Protein AF-A0A0H5PWH2-F1 (afd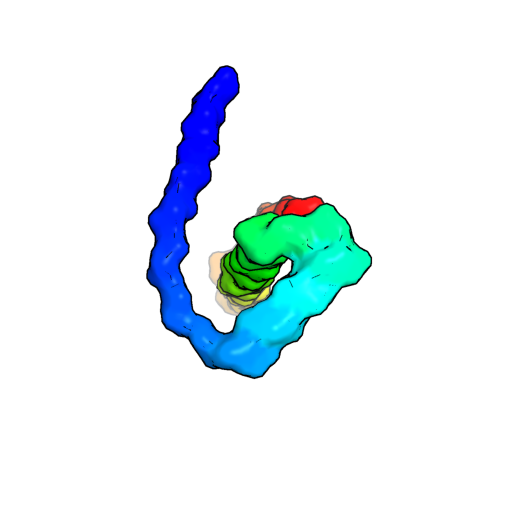b_monomer)

Radius of gyration: 21.81 Å; Cα contacts (8 Å, |Δi|>4): 30; chains: 1; bounding box: 47×26×56 Å

Mean predicted aligned error: 10.67 Å

InterPro domains:
  IPR010985 Ribbon-helix-helix [SSF47598] (7-45)
  IPR013321 Arc-type ribbon-helix-helix [G3DSA:1.10.1220.10] (6-48)
  IPR045944 Protein of unknown function DUF6364 [PF19891] (7-60)

Foldseek 3Di:
DPPPDDDDDDDDDDPVVVVVLVVVCVVVVHDSVRSVVVVVVVVVLVVVLVVLVVVLVVQLVVLVVCVVVVNDDPVRSVVSNVVSVVVVVVSVVVD

Nearest PDB structures (foldseek):
  5l3c-assembly1_A  TM=4.734E-01  e=6.248E+00  Homo sapiens

Solvent-accessible surface area (backbone atoms only — not comparable to full-atom values): 5692 Å² total; per-residue (Å²): 128,86,81,82,77,86,78,90,83,87,83,92,74,62,65,76,56,51,54,53,48,48,52,52,19,57,79,68,77,44,49,61,68,53,50,49,53,51,52,51,49,54,50,50,53,54,63,58,46,53,61,54,53,55,52,50,54,49,52,53,52,52,46,53,53,29,39,78,69,69,76,35,57,73,72,58,44,49,58,54,49,51,54,52,49,53,54,49,53,57,55,60,71,75,105

Sequence (95 aa):
MPKNPAKKLNVTIREDLLERMDSYAADNGMSRSGLIAIAVTQYLNAAEAMPSVNKLLSAMAAVSDGVLRGQIEPSEARARLDAIQMTYDELTKKA

Structure (mmCIF, N/CA/C/O backbone):
data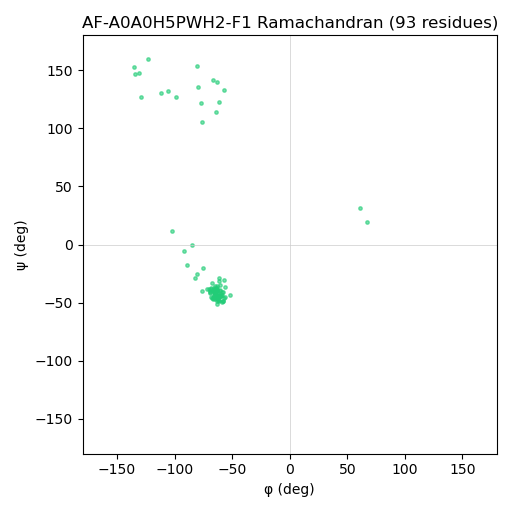_AF-A0A0H5PWH2-F1
#
_entry.id   AF-A0A0H5PWH2-F1
#
loop_
_atom_site.group_PDB
_atom_site.id
_atom_site.type_symbol
_atom_site.label_atom_id
_atom_site.label_alt_id
_atom_site.label_comp_id
_atom_site.label_asym_id
_atom_site.label_entity_id
_atom_site.label_seq_id
_atom_site.pdbx_PDB_ins_code
_atom_site.Cartn_x
_atom_site.Cartn_y
_atom_site.Cartn_z
_atom_site.occupancy
_atom_site.B_iso_or_equiv
_atom_site.auth_seq_id
_atom_site.auth_comp_id
_atom_site.auth_asym_id
_atom_site.auth_atom_id
_atom_site.pdbx_PDB_model_num
ATOM 1 N N . MET A 1 1 ? 14.747 13.571 15.132 1.00 50.12 1 MET A N 1
ATOM 2 C CA . MET A 1 1 ? 13.807 12.927 14.188 1.00 50.12 1 MET A CA 1
ATOM 3 C C . MET A 1 1 ? 12.659 13.888 13.926 1.00 50.12 1 MET A C 1
ATOM 5 O O . MET A 1 1 ? 12.080 14.351 14.905 1.00 50.12 1 MET A O 1
ATOM 9 N N . PRO A 1 2 ? 12.351 14.246 12.670 1.00 54.31 2 PRO A N 1
ATOM 10 C CA . PRO A 1 2 ? 11.158 15.034 12.387 1.00 54.31 2 PRO A CA 1
ATOM 11 C C . PRO A 1 2 ? 9.931 14.226 12.830 1.00 54.31 2 PRO A C 1
ATOM 13 O O . PRO A 1 2 ? 9.752 13.082 12.418 1.00 54.31 2 PRO A O 1
ATOM 16 N N . LYS A 1 3 ? 9.117 14.788 13.731 1.00 53.56 3 LYS A N 1
ATOM 17 C CA . LYS A 1 3 ? 7.832 14.192 14.115 1.00 53.56 3 LYS A CA 1
ATOM 18 C C . LYS A 1 3 ? 6.952 14.199 12.870 1.00 53.56 3 LYS A C 1
ATOM 20 O O . LYS A 1 3 ? 6.602 15.280 12.416 1.00 53.56 3 LYS A O 1
ATOM 25 N N . ASN A 1 4 ? 6.606 13.034 12.329 1.00 65.38 4 ASN A N 1
ATOM 26 C CA . ASN A 1 4 ? 5.545 12.935 11.331 1.00 65.38 4 ASN A CA 1
ATOM 27 C C . ASN A 1 4 ? 4.204 13.052 12.080 1.00 65.38 4 ASN A C 1
ATOM 29 O O . ASN A 1 4 ? 3.864 12.138 12.837 1.00 65.38 4 ASN A O 1
ATOM 33 N N . PRO A 1 5 ? 3.488 14.188 12.011 1.00 80.50 5 PRO A N 1
ATOM 34 C CA . PRO A 1 5 ? 2.329 14.395 12.862 1.00 80.50 5 PRO A CA 1
ATOM 35 C C . PRO A 1 5 ? 1.138 13.608 12.310 1.00 80.50 5 PRO A C 1
ATOM 37 O O . PRO A 1 5 ? 0.693 13.854 11.189 1.00 80.50 5 PRO A O 1
ATOM 40 N N . ALA A 1 6 ? 0.582 12.702 13.116 1.00 82.56 6 ALA A N 1
ATOM 41 C CA . ALA A 1 6 ? -0.679 12.045 12.789 1.00 82.56 6 ALA A CA 1
ATOM 42 C C . ALA A 1 6 ? -1.785 13.096 12.570 1.00 82.56 6 ALA A C 1
ATOM 44 O O . ALA A 1 6 ? -1.939 14.031 13.362 1.00 82.56 6 ALA A O 1
ATOM 45 N N . LYS A 1 7 ? -2.557 12.950 11.488 1.00 90.88 7 LYS A N 1
ATOM 46 C CA . LYS A 1 7 ? -3.695 13.819 11.156 1.00 90.88 7 LYS A CA 1
ATOM 47 C C . LYS A 1 7 ? -5.000 13.079 11.432 1.00 90.88 7 LYS A C 1
ATOM 49 O O . LYS A 1 7 ? -5.165 11.937 11.013 1.00 90.88 7 LYS A O 1
ATOM 54 N N . LYS A 1 8 ? -5.931 13.733 12.132 1.00 92.88 8 LYS A N 1
ATOM 55 C CA . LYS A 1 8 ? -7.285 13.209 12.342 1.00 92.88 8 LYS A CA 1
ATOM 56 C C . LYS A 1 8 ? -8.127 13.473 11.096 1.00 92.88 8 LYS A C 1
ATOM 58 O O . LYS A 1 8 ? -8.101 14.579 10.562 1.00 92.88 8 LYS A O 1
ATOM 63 N N . LEU A 1 9 ? -8.885 12.470 10.675 1.00 93.25 9 LEU A N 1
ATOM 64 C CA . LEU A 1 9 ? -9.803 12.527 9.542 1.00 93.25 9 LEU A CA 1
ATOM 65 C C . LEU A 1 9 ? -11.168 11.976 9.962 1.00 93.25 9 LEU A C 1
ATOM 67 O O . LEU A 1 9 ? -11.235 11.078 10.801 1.00 93.25 9 LEU A O 1
ATOM 71 N N . ASN A 1 10 ? -12.238 12.516 9.381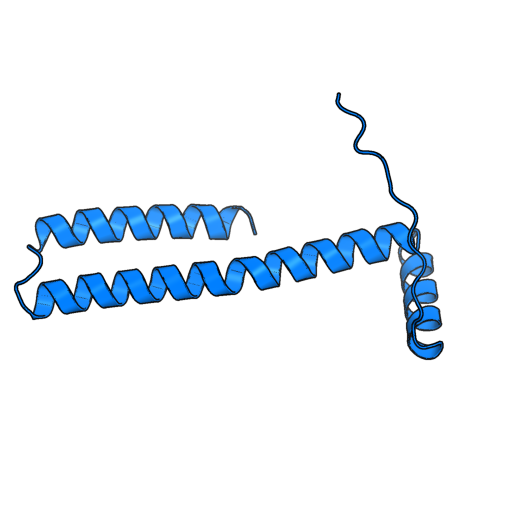 1.00 95.75 10 ASN A N 1
ATOM 72 C CA . ASN A 1 10 ? -13.598 12.002 9.531 1.00 95.75 10 ASN A CA 1
ATOM 73 C C . ASN A 1 10 ? -14.039 11.435 8.178 1.00 95.75 10 ASN A C 1
ATOM 75 O O . ASN A 1 10 ? -13.907 12.116 7.163 1.00 95.75 10 ASN A O 1
ATOM 79 N N . VAL A 1 11 ? -14.556 10.208 8.163 1.00 94.44 11 VAL A N 1
ATOM 80 C CA . VAL A 1 11 ? -15.021 9.517 6.951 1.00 94.44 11 VAL A CA 1
ATOM 81 C C . VAL A 1 11 ? -16.377 8.877 7.205 1.00 94.44 11 VAL A C 1
ATOM 83 O O . VAL A 1 11 ? -16.656 8.440 8.318 1.00 94.44 11 VAL A O 1
ATOM 86 N N . THR A 1 12 ? -17.211 8.823 6.169 1.00 97.31 12 THR A N 1
ATOM 87 C CA . THR A 1 12 ? -18.455 8.043 6.178 1.00 97.31 12 THR A CA 1
ATOM 88 C C . THR A 1 12 ? -18.195 6.725 5.460 1.00 97.31 12 THR A C 1
ATOM 90 O O . THR A 1 12 ? -17.692 6.726 4.339 1.00 97.31 12 THR A O 1
ATOM 93 N N . ILE A 1 13 ? -18.513 5.609 6.110 1.00 95.75 13 ILE A N 1
ATOM 94 C CA . ILE A 1 13 ? -18.322 4.242 5.613 1.00 95.75 13 ILE A CA 1
ATOM 95 C C . ILE A 1 13 ? -19.596 3.449 5.906 1.00 95.75 13 ILE A C 1
ATOM 97 O O . ILE A 1 13 ? -20.327 3.776 6.840 1.00 95.75 13 ILE A O 1
ATOM 101 N N . ARG A 1 14 ? -19.874 2.423 5.095 1.00 98.12 14 ARG A N 1
ATOM 102 C CA . ARG A 1 14 ? -20.997 1.518 5.350 1.00 98.12 14 ARG A CA 1
ATOM 103 C C . ARG A 1 14 ? -20.793 0.762 6.663 1.00 98.12 14 ARG A C 1
ATOM 105 O O . ARG A 1 14 ? -19.690 0.301 6.947 1.00 98.12 14 ARG A O 1
ATOM 112 N N . GLU A 1 15 ? -21.869 0.606 7.419 1.00 97.75 15 GLU A N 1
ATOM 113 C CA . GLU A 1 15 ? -21.862 -0.035 8.736 1.00 97.75 15 GLU A CA 1
ATOM 114 C C . GLU A 1 15 ? -21.312 -1.468 8.691 1.00 97.75 15 GLU A C 1
ATOM 116 O O . GLU A 1 15 ? -20.388 -1.789 9.432 1.00 97.75 15 GLU A O 1
ATOM 121 N N . ASP A 1 16 ? -21.762 -2.272 7.721 1.00 98.06 16 ASP A N 1
ATOM 122 C CA . ASP A 1 16 ? -21.311 -3.656 7.514 1.00 98.06 16 ASP A CA 1
ATOM 123 C C . ASP A 1 16 ? -19.788 -3.777 7.340 1.00 98.06 16 ASP A C 1
ATOM 125 O O . ASP A 1 16 ? -19.153 -4.736 7.781 1.00 98.06 16 ASP A O 1
ATOM 129 N N . LEU A 1 17 ? -19.178 -2.796 6.675 1.00 96.88 17 LEU A N 1
ATOM 130 C CA . LEU A 1 17 ? -17.739 -2.760 6.471 1.00 96.88 17 LEU A CA 1
ATOM 131 C C . LEU A 1 17 ? -17.011 -2.338 7.749 1.00 96.88 17 LEU A C 1
ATOM 133 O O . LEU A 1 17 ? -15.966 -2.907 8.059 1.00 96.88 17 LEU A O 1
ATOM 137 N N . LEU A 1 18 ? -17.553 -1.364 8.483 1.00 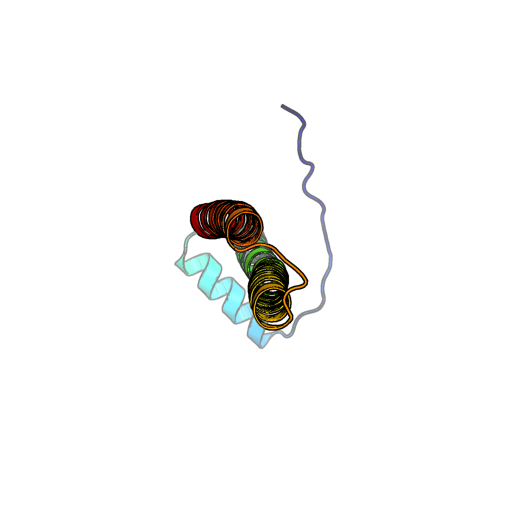96.94 18 LEU A N 1
ATOM 138 C CA . LEU A 1 18 ? -16.966 -0.901 9.737 1.00 96.94 18 LEU A CA 1
ATOM 139 C C . LEU A 1 18 ? -16.923 -2.025 10.779 1.00 96.94 18 LEU A C 1
ATOM 141 O O . LEU A 1 18 ? -15.876 -2.237 11.385 1.00 96.94 18 LEU A O 1
ATOM 145 N N . GLU A 1 19 ? -18.011 -2.783 10.920 1.00 97.88 19 GLU A N 1
ATOM 146 C CA . GLU A 1 19 ? -18.071 -3.942 11.818 1.00 97.88 19 GLU A CA 1
ATOM 147 C C . GLU A 1 19 ? -17.001 -4.979 11.465 1.00 97.88 19 GLU A C 1
ATOM 149 O O . GLU A 1 19 ? -16.221 -5.397 12.319 1.00 97.88 19 GLU A O 1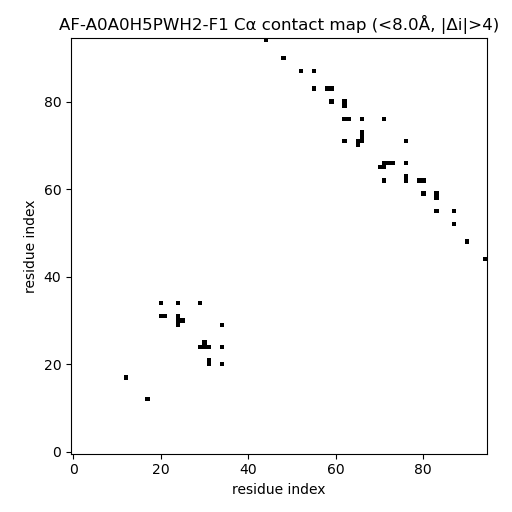
ATOM 154 N N . ARG A 1 20 ? -16.886 -5.332 10.178 1.00 97.81 20 ARG A N 1
ATOM 155 C CA . ARG A 1 20 ? -15.858 -6.270 9.701 1.00 97.81 20 ARG A CA 1
ATOM 156 C C . ARG A 1 20 ? -14.439 -5.773 9.973 1.00 97.81 20 ARG A C 1
ATOM 158 O O . ARG A 1 20 ? -13.571 -6.572 10.321 1.00 97.81 20 ARG A O 1
ATOM 165 N N . MET A 1 21 ? -14.191 -4.476 9.790 1.00 97.25 21 MET A N 1
ATOM 166 C CA . MET A 1 21 ? -12.891 -3.866 10.078 1.00 97.25 21 MET A CA 1
ATOM 167 C C . MET A 1 21 ? -12.556 -3.935 11.567 1.00 97.25 21 MET A C 1
ATOM 169 O O . MET A 1 21 ? -11.411 -4.218 11.914 1.00 97.25 21 MET A O 1
ATOM 173 N N . ASP A 1 22 ? -13.536 -3.692 12.435 1.00 97.00 22 ASP A N 1
ATOM 174 C CA . ASP A 1 22 ? -13.354 -3.728 13.883 1.00 97.00 22 ASP A CA 1
ATOM 175 C C . ASP A 1 22 ? -13.087 -5.139 14.397 1.00 97.00 22 ASP A C 1
ATOM 177 O O . ASP A 1 22 ? -12.141 -5.324 15.163 1.00 97.00 22 ASP A O 1
ATOM 181 N N . SER A 1 23 ? -13.846 -6.134 13.927 1.00 97.69 23 SER A N 1
ATOM 182 C CA . SER A 1 23 ? -13.592 -7.541 14.256 1.00 97.69 23 SER A CA 1
ATOM 183 C C . SER A 1 23 ? -12.188 -7.960 13.827 1.00 97.69 23 SER A C 1
ATOM 185 O O . SER A 1 23 ? -11.417 -8.455 14.643 1.00 97.69 23 SER A O 1
ATOM 187 N N . TYR A 1 24 ? -11.801 -7.665 12.581 1.00 97.75 24 TYR A N 1
ATOM 188 C CA . TYR A 1 24 ? -10.462 -7.991 12.089 1.00 97.75 24 TYR A CA 1
ATOM 189 C C . TYR A 1 24 ? -9.362 -7.309 12.912 1.00 97.75 24 TYR A C 1
ATOM 191 O O . TYR A 1 24 ? -8.353 -7.931 13.247 1.00 97.75 24 TYR A O 1
ATOM 199 N N . ALA A 1 25 ? -9.531 -6.026 13.239 1.00 97.25 25 ALA A N 1
ATOM 200 C CA . ALA A 1 25 ? -8.550 -5.284 14.021 1.00 97.25 25 ALA A CA 1
ATOM 201 C C . ALA A 1 25 ? -8.395 -5.869 15.436 1.00 97.25 25 ALA A C 1
ATOM 203 O O . ALA A 1 25 ? -7.265 -6.033 15.900 1.00 97.25 25 ALA A O 1
ATOM 204 N N . ALA A 1 26 ? -9.507 -6.237 16.081 1.00 96.88 26 ALA A N 1
ATOM 205 C CA . ALA A 1 26 ? -9.514 -6.872 17.394 1.00 96.88 26 ALA A CA 1
ATOM 206 C C . ALA A 1 26 ? -8.817 -8.241 17.375 1.00 96.88 26 ALA A C 1
ATOM 208 O O . ALA A 1 26 ? -7.910 -8.469 18.177 1.00 96.88 26 ALA A O 1
ATOM 209 N N . ASP A 1 27 ? -9.165 -9.102 16.416 1.00 97.94 27 ASP A N 1
ATOM 210 C CA . ASP A 1 27 ? -8.599 -10.452 16.278 1.00 97.94 27 ASP A CA 1
ATOM 211 C C . ASP A 1 27 ? -7.083 -10.431 16.031 1.00 97.94 27 ASP A C 1
ATOM 213 O O . ASP A 1 27 ? -6.363 -11.347 16.424 1.00 97.94 27 ASP A O 1
ATOM 217 N N . ASN A 1 28 ? -6.580 -9.361 15.408 1.00 97.12 28 ASN A N 1
ATOM 218 C CA . ASN A 1 28 ? -5.164 -9.185 15.087 1.00 97.12 28 ASN A CA 1
ATOM 219 C C . ASN A 1 28 ? -4.425 -8.236 16.051 1.00 97.12 28 ASN A C 1
ATOM 221 O O . ASN A 1 28 ? -3.299 -7.826 15.762 1.00 97.12 28 ASN A O 1
ATOM 225 N N . GLY A 1 29 ? -5.036 -7.857 17.180 1.00 96.00 29 GLY A N 1
ATOM 226 C CA . GLY A 1 29 ? -4.391 -7.036 18.212 1.00 96.00 29 GLY A CA 1
ATOM 227 C C . GLY A 1 29 ? -3.954 -5.646 17.734 1.00 96.00 29 GLY A C 1
ATOM 228 O O . GLY A 1 29 ? -2.947 -5.116 18.208 1.00 96.00 29 GLY A O 1
ATOM 229 N N . MET A 1 30 ? -4.679 -5.048 16.786 1.00 94.94 30 MET A N 1
ATOM 230 C CA . MET A 1 30 ? -4.355 -3.745 16.206 1.00 94.94 30 MET A CA 1
ATOM 231 C C . MET A 1 30 ? -5.499 -2.740 16.345 1.00 94.94 30 MET A C 1
ATOM 233 O O . MET A 1 30 ? -6.660 -3.085 16.532 1.00 94.94 30 MET A O 1
ATOM 237 N N . SER A 1 31 ? -5.176 -1.450 16.241 1.00 96.00 31 SER A N 1
ATOM 238 C CA . SER A 1 31 ? -6.202 -0.403 16.202 1.00 96.00 31 SER A CA 1
ATOM 239 C C . SER A 1 31 ? -6.807 -0.275 14.803 1.00 96.00 31 SER A C 1
ATOM 241 O O . SER A 1 31 ? -6.118 -0.491 13.805 1.00 96.00 31 SER A O 1
ATOM 243 N N . ARG A 1 32 ? -8.059 0.193 14.716 1.00 95.25 32 ARG A N 1
ATOM 244 C CA . ARG A 1 32 ? -8.711 0.544 13.440 1.00 95.25 32 ARG A CA 1
ATOM 245 C C . ARG A 1 32 ? -7.853 1.489 12.592 1.00 95.25 32 ARG A C 1
ATOM 247 O O . ARG A 1 32 ? -7.703 1.285 11.392 1.00 95.25 32 ARG A O 1
ATOM 254 N N . SER A 1 33 ? -7.250 2.502 13.216 1.00 94.69 33 SER A N 1
ATOM 255 C CA . SER A 1 33 ? -6.348 3.437 12.532 1.00 94.69 33 SER A CA 1
ATOM 256 C C . SER A 1 33 ? -5.092 2.746 11.996 1.00 94.69 33 SER A C 1
ATOM 258 O O . SER A 1 33 ? -4.637 3.082 10.906 1.00 94.69 33 SER A O 1
ATOM 260 N N . GLY A 1 34 ? -4.549 1.770 12.733 1.00 94.19 34 GLY A N 1
ATOM 261 C CA . GLY A 1 34 ? -3.429 0.943 12.282 1.00 94.19 34 GLY A CA 1
ATOM 262 C C . GLY A 1 34 ? -3.801 0.081 11.077 1.00 94.19 34 GLY A C 1
ATOM 263 O O . GLY A 1 34 ? -3.077 0.088 10.085 1.00 94.19 34 GLY A O 1
ATOM 264 N N . LEU A 1 35 ? -4.967 -0.572 11.119 1.00 96.25 35 LEU A N 1
ATOM 265 C CA . LEU A 1 35 ? -5.497 -1.345 9.995 1.00 96.25 35 LEU A CA 1
ATOM 266 C C . LEU A 1 35 ? -5.652 -0.479 8.738 1.00 96.25 35 LEU A C 1
ATOM 268 O O . LEU A 1 35 ? -5.173 -0.854 7.671 1.00 96.25 35 LEU A O 1
ATOM 272 N N . ILE A 1 36 ? -6.274 0.698 8.866 1.00 95.62 36 ILE A N 1
ATOM 273 C CA . ILE A 1 36 ? -6.457 1.634 7.747 1.00 95.62 36 ILE A CA 1
ATOM 274 C C . ILE A 1 36 ? -5.101 2.079 7.190 1.00 95.62 36 ILE A C 1
ATOM 276 O O . ILE A 1 36 ? -4.920 2.085 5.976 1.00 95.62 36 ILE A O 1
ATOM 280 N N . ALA A 1 37 ? -4.134 2.415 8.047 1.00 93.81 37 ALA A N 1
ATOM 281 C CA . ALA A 1 37 ? -2.807 2.835 7.603 1.00 93.81 37 ALA A CA 1
ATOM 282 C C . ALA A 1 37 ? -2.095 1.737 6.798 1.00 93.81 37 ALA A C 1
ATOM 284 O O . ALA A 1 37 ? -1.540 2.018 5.734 1.00 93.81 37 ALA A O 1
ATOM 285 N N . ILE A 1 38 ? -2.153 0.490 7.272 1.00 94.38 38 ILE A N 1
ATOM 286 C CA . ILE A 1 38 ? -1.577 -0.666 6.580 1.00 94.38 38 ILE A CA 1
ATOM 287 C C . ILE A 1 38 ? -2.281 -0.884 5.237 1.00 94.38 38 ILE A C 1
ATOM 289 O O . ILE A 1 38 ? -1.616 -0.942 4.204 1.00 94.38 38 ILE A O 1
ATOM 293 N N . ALA A 1 39 ? -3.613 -0.948 5.235 1.00 95.12 39 ALA A N 1
ATOM 294 C CA . ALA A 1 39 ? -4.399 -1.213 4.034 1.00 95.12 39 ALA A CA 1
ATOM 295 C C . ALA A 1 39 ? -4.196 -0.137 2.956 1.00 95.12 39 ALA A C 1
ATOM 297 O O . ALA A 1 39 ? -3.977 -0.463 1.792 1.00 95.12 39 ALA A O 1
ATOM 298 N N . VAL A 1 40 ? -4.213 1.144 3.339 1.00 94.19 40 VAL A N 1
ATOM 299 C CA . VAL A 1 40 ? -3.992 2.260 2.408 1.00 94.19 40 VAL A CA 1
ATOM 300 C C . VAL A 1 40 ? -2.566 2.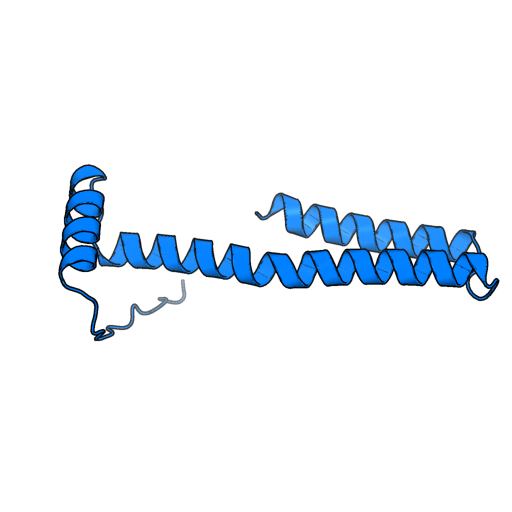240 1.861 1.00 94.19 40 VAL A C 1
ATOM 302 O O . VAL A 1 40 ? -2.386 2.434 0.665 1.00 94.19 40 VAL A O 1
ATOM 305 N N . THR A 1 41 ? -1.563 1.948 2.695 1.00 92.25 41 THR A N 1
ATOM 306 C CA . THR A 1 41 ? -0.168 1.831 2.236 1.00 92.25 41 THR A CA 1
ATOM 307 C C . THR A 1 41 ? -0.020 0.710 1.212 1.00 92.25 41 THR A C 1
ATOM 309 O O . THR A 1 41 ? 0.534 0.930 0.141 1.00 92.25 41 THR A O 1
ATOM 312 N N . GLN A 1 42 ? -0.557 -0.478 1.501 1.00 89.62 42 GLN A N 1
ATOM 313 C CA . GLN A 1 42 ? -0.503 -1.611 0.574 1.00 89.62 42 GLN A CA 1
ATOM 314 C C . GLN A 1 42 ? -1.226 -1.305 -0.739 1.00 89.62 42 GLN A C 1
ATOM 316 O O . GLN A 1 42 ? -0.701 -1.593 -1.813 1.00 89.62 42 GLN A O 1
ATOM 321 N N . TYR A 1 43 ? -2.405 -0.684 -0.661 1.00 92.75 43 TYR A N 1
ATOM 322 C CA . TYR A 1 43 ? -3.165 -0.292 -1.841 1.00 92.75 43 TYR A CA 1
ATOM 323 C C . TYR A 1 43 ? -2.403 0.717 -2.705 1.00 92.75 43 TYR A C 1
ATOM 325 O O . TYR A 1 43 ? -2.299 0.519 -3.912 1.00 92.75 43 TYR A O 1
ATOM 333 N N . LEU A 1 44 ? -1.848 1.774 -2.101 1.00 88.12 44 LEU A N 1
ATOM 334 C CA . LEU A 1 44 ? -1.083 2.791 -2.825 1.00 88.12 44 LEU A CA 1
ATOM 335 C C . LEU A 1 44 ? 0.179 2.197 -3.446 1.00 88.12 44 LEU A C 1
ATOM 337 O O . LEU A 1 44 ? 0.396 2.390 -4.635 1.00 88.12 44 LEU A O 1
ATOM 341 N N . ASN A 1 45 ? 0.942 1.396 -2.699 1.00 84.31 45 ASN A N 1
ATOM 342 C CA . ASN A 1 45 ? 2.126 0.723 -3.231 1.00 84.31 45 ASN A CA 1
ATOM 343 C C . ASN A 1 45 ? 1.780 -0.139 -4.455 1.00 84.31 45 ASN A C 1
ATOM 345 O O . ASN A 1 45 ? 2.461 -0.070 -5.475 1.00 84.31 45 ASN A O 1
ATOM 349 N N . ALA A 1 46 ? 0.696 -0.919 -4.387 1.00 80.88 46 ALA A N 1
ATOM 350 C CA . ALA A 1 46 ? 0.248 -1.739 -5.510 1.00 80.88 46 ALA A CA 1
ATOM 351 C C . ALA A 1 46 ? -0.227 -0.886 -6.701 1.00 80.88 46 ALA A C 1
ATOM 353 O O . ALA A 1 46 ? 0.124 -1.165 -7.851 1.00 80.88 46 ALA A O 1
ATOM 354 N N . ALA A 1 47 ? -0.995 0.171 -6.434 1.00 80.88 47 ALA A N 1
ATOM 355 C CA . ALA A 1 47 ? -1.512 1.074 -7.456 1.00 80.88 47 ALA A CA 1
ATOM 356 C C . ALA A 1 47 ? -0.403 1.893 -8.141 1.00 80.88 47 ALA A C 1
ATOM 358 O O . ALA A 1 47 ? -0.503 2.167 -9.333 1.00 80.88 47 ALA A O 1
ATOM 359 N N . GLU A 1 48 ? 0.661 2.257 -7.424 1.00 77.94 48 GLU A N 1
ATOM 360 C CA . GLU A 1 48 ? 1.817 3.002 -7.942 1.00 77.94 48 GLU A CA 1
ATOM 361 C C . GLU A 1 48 ? 2.844 2.093 -8.643 1.00 77.94 48 GLU A C 1
ATOM 363 O O . GLU A 1 48 ? 3.517 2.513 -9.594 1.00 77.94 48 GLU A O 1
ATOM 368 N N . ALA A 1 49 ? 2.935 0.821 -8.242 1.00 69.50 49 ALA A N 1
ATOM 369 C CA . ALA A 1 49 ? 3.795 -0.162 -8.898 1.00 69.50 49 ALA A CA 1
ATOM 370 C C . ALA A 1 49 ? 3.304 -0.520 -10.315 1.00 69.50 49 ALA A C 1
ATOM 372 O O . ALA A 1 49 ? 4.117 -0.664 -11.232 1.00 69.50 49 ALA A O 1
ATOM 373 N N . MET A 1 50 ? 1.986 -0.609 -10.540 1.00 65.12 50 MET A N 1
ATOM 374 C CA . MET A 1 50 ? 1.418 -1.025 -11.835 1.00 65.12 50 MET A CA 1
ATOM 375 C C . MET A 1 50 ? 1.776 -0.100 -13.025 1.00 65.12 50 MET A C 1
ATOM 377 O O . MET A 1 50 ? 2.225 -0.612 -14.056 1.00 65.12 50 MET A O 1
ATOM 381 N N . PRO A 1 51 ? 1.647 1.243 -12.939 1.00 63.56 51 PRO A N 1
ATOM 382 C CA . PRO A 1 51 ? 2.072 2.155 -14.005 1.00 63.56 51 PRO A CA 1
ATOM 383 C C . PRO A 1 51 ? 3.567 2.053 -14.311 1.00 63.56 51 PRO A C 1
ATOM 385 O O . PRO A 1 51 ? 3.978 2.172 -15.466 1.00 63.56 51 PRO A O 1
ATOM 388 N N . SER A 1 52 ? 4.375 1.813 -13.279 1.00 67.00 52 SER A N 1
ATOM 389 C CA . SER A 1 52 ? 5.831 1.758 -13.380 1.00 67.00 52 SER A CA 1
ATOM 390 C C . SER A 1 52 ? 6.290 0.526 -14.167 1.00 67.00 52 SER A C 1
ATOM 392 O O . SER A 1 52 ? 7.127 0.649 -15.060 1.00 67.00 52 SER A O 1
ATOM 394 N N . VAL A 1 53 ? 5.668 -0.636 -13.936 1.00 69.69 53 VAL A N 1
ATOM 395 C CA . VAL A 1 53 ? 5.947 -1.868 -14.698 1.00 69.69 53 VAL A CA 1
ATOM 396 C C . VAL A 1 53 ? 5.509 -1.738 -16.160 1.00 69.69 53 VAL A C 1
ATOM 398 O O . VAL A 1 53 ? 6.286 -2.040 -17.064 1.00 69.69 53 VAL A O 1
ATOM 401 N N . ASN A 1 54 ? 4.306 -1.218 -16.422 1.00 75.56 54 ASN A N 1
ATOM 402 C CA . ASN A 1 54 ? 3.811 -1.039 -17.794 1.00 75.56 54 ASN A CA 1
ATOM 403 C C . ASN A 1 54 ? 4.668 -0.056 -18.608 1.00 75.56 54 ASN A C 1
ATOM 405 O O . ASN A 1 54 ? 4.893 -0.259 -19.805 1.00 75.56 54 ASN A O 1
ATOM 409 N N . LYS A 1 55 ? 5.184 0.997 -17.963 1.00 78.50 55 LYS A N 1
ATOM 410 C CA . LYS A 1 55 ? 6.103 1.955 -18.586 1.00 78.50 55 LYS A CA 1
ATOM 411 C C . LYS A 1 55 ? 7.441 1.308 -18.954 1.00 78.50 55 LYS A C 1
ATOM 413 O O . LYS A 1 55 ? 7.959 1.589 -20.032 1.00 78.50 55 LYS A O 1
ATOM 418 N N . LEU A 1 56 ? 7.971 0.427 -18.102 1.00 80.38 56 LEU A N 1
ATOM 419 C CA . LEU A 1 56 ? 9.205 -0.316 -18.383 1.00 80.38 56 LEU A CA 1
ATOM 420 C C . LEU A 1 56 ? 9.015 -1.309 -19.533 1.00 80.38 56 LEU A C 1
ATOM 422 O O . LEU A 1 56 ? 9.810 -1.297 -20.468 1.00 80.38 56 LEU A O 1
ATOM 426 N N . LEU A 1 57 ? 7.924 -2.083 -19.537 1.00 80.50 57 LEU A N 1
ATOM 427 C CA . LEU A 1 57 ? 7.598 -2.994 -20.643 1.00 80.50 57 LEU A CA 1
ATOM 428 C C . LEU A 1 57 ? 7.444 -2.245 -21.975 1.00 80.50 57 LEU A C 1
ATOM 430 O O . LEU A 1 57 ? 7.958 -2.683 -23.002 1.00 80.50 57 LEU A O 1
ATOM 434 N N . SER A 1 58 ? 6.806 -1.072 -21.948 1.00 84.31 58 SER A N 1
ATOM 435 C CA . SER A 1 58 ? 6.677 -0.210 -23.131 1.00 84.31 58 SER A CA 1
ATOM 436 C C . SER A 1 58 ? 8.031 0.331 -23.606 1.00 84.31 58 SER A C 1
ATOM 438 O O . SER A 1 58 ? 8.275 0.409 -24.808 1.00 84.31 58 SER A O 1
ATOM 440 N N . ALA A 1 59 ? 8.936 0.673 -22.683 1.00 85.50 59 ALA A N 1
ATOM 441 C CA . ALA A 1 59 ? 10.291 1.102 -23.020 1.00 85.50 59 ALA A CA 1
ATOM 442 C C . ALA A 1 59 ? 11.119 -0.038 -23.643 1.00 85.50 59 ALA A C 1
ATOM 444 O O . ALA A 1 59 ? 11.830 0.200 -24.617 1.00 85.50 59 ALA A O 1
ATOM 445 N N . MET A 1 60 ? 10.986 -1.276 -23.149 1.00 86.06 60 MET A N 1
ATOM 446 C CA . MET A 1 60 ? 11.628 -2.452 -23.757 1.00 86.06 60 MET A CA 1
ATOM 447 C C . MET A 1 60 ? 11.104 -2.709 -25.171 1.00 86.06 60 MET A C 1
ATOM 449 O O . MET A 1 60 ? 11.898 -2.915 -26.089 1.00 86.06 60 MET A O 1
ATOM 453 N N . ALA A 1 61 ? 9.782 -2.641 -25.363 1.00 86.50 61 ALA A N 1
ATOM 454 C CA . ALA A 1 61 ? 9.161 -2.785 -26.678 1.00 86.50 61 ALA A CA 1
ATOM 455 C C . ALA A 1 61 ? 9.664 -1.713 -27.659 1.00 86.50 61 ALA A C 1
ATOM 457 O O . ALA A 1 61 ? 10.047 -2.039 -28.779 1.00 86.50 61 ALA A O 1
ATOM 458 N N . ALA A 1 62 ? 9.767 -0.454 -27.219 1.00 88.69 62 ALA A N 1
ATOM 459 C CA . ALA A 1 62 ? 10.285 0.639 -28.041 1.00 88.69 62 ALA A CA 1
ATOM 460 C C . ALA A 1 62 ? 11.759 0.446 -28.443 1.00 88.69 62 ALA A C 1
ATOM 462 O O . ALA A 1 62 ? 12.131 0.746 -29.577 1.00 88.69 62 ALA A O 1
ATOM 463 N N . VAL A 1 63 ? 12.602 -0.072 -27.539 1.00 88.25 63 VAL A N 1
ATOM 464 C CA . VAL A 1 63 ? 13.999 -0.403 -27.867 1.00 88.25 63 VAL A CA 1
ATOM 465 C C . VAL A 1 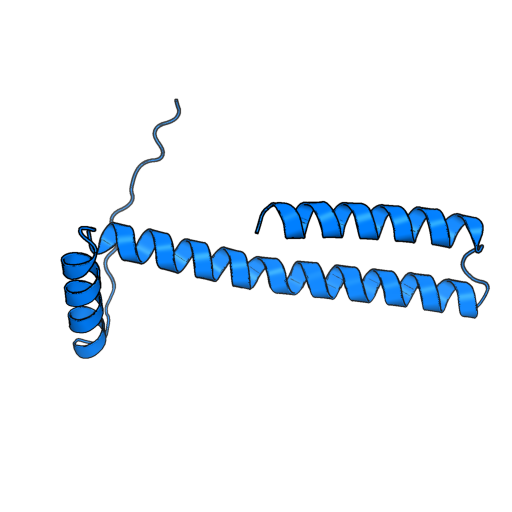63 ? 14.053 -1.544 -28.883 1.00 88.25 63 VAL A C 1
ATOM 467 O O . VAL A 1 63 ? 14.785 -1.443 -29.865 1.00 88.25 63 VAL A O 1
ATOM 470 N N . SER A 1 64 ? 13.249 -2.595 -28.695 1.00 87.88 64 SER A N 1
ATOM 471 C CA . SER A 1 64 ? 13.200 -3.725 -29.630 1.00 87.88 64 SER A CA 1
ATOM 472 C C . SER A 1 64 ? 12.727 -3.303 -31.025 1.00 87.88 64 SER A C 1
ATOM 474 O O . SER A 1 64 ? 13.335 -3.692 -32.022 1.00 87.88 64 SER A O 1
ATOM 476 N N . ASP A 1 65 ? 11.683 -2.477 -31.107 1.00 88.50 65 ASP A N 1
ATOM 477 C CA . ASP A 1 65 ? 11.180 -1.935 -32.371 1.00 88.50 65 ASP A CA 1
ATOM 478 C C . ASP A 1 65 ? 12.222 -1.045 -33.061 1.00 88.50 65 ASP A C 1
ATOM 480 O O . ASP A 1 65 ? 12.383 -1.101 -34.282 1.00 88.50 65 ASP A O 1
ATOM 484 N N . GLY A 1 66 ? 12.961 -0.242 -32.289 1.00 86.75 66 GLY A N 1
ATOM 485 C CA . GLY A 1 66 ? 14.033 0.607 -32.806 1.00 86.75 66 GLY A CA 1
ATOM 486 C C . GLY A 1 66 ? 15.184 -0.191 -33.424 1.00 86.75 66 GLY A C 1
ATOM 487 O O . GLY A 1 66 ? 15.696 0.203 -34.472 1.00 86.75 66 GLY A O 1
ATOM 48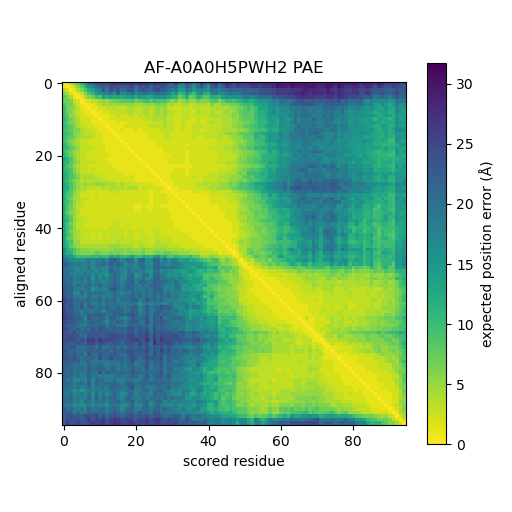8 N N . VAL A 1 67 ? 15.545 -1.340 -32.842 1.00 87.00 67 VAL A N 1
ATOM 489 C CA . VAL A 1 67 ? 16.549 -2.256 -33.417 1.00 87.00 67 VAL A CA 1
ATOM 490 C C . VAL A 1 67 ? 16.047 -2.873 -34.720 1.00 87.00 67 VAL A C 1
ATOM 492 O O . VAL A 1 67 ? 16.757 -2.849 -35.722 1.00 87.00 67 VAL A O 1
ATOM 495 N N . LEU A 1 68 ? 14.808 -3.377 -34.743 1.00 86.69 68 LEU A N 1
ATOM 496 C CA . LEU A 1 68 ? 14.225 -3.993 -35.942 1.00 86.69 68 LEU A CA 1
ATOM 497 C C . LEU A 1 68 ? 14.113 -3.011 -37.116 1.00 86.69 68 LEU A C 1
ATOM 499 O O . LEU A 1 68 ? 14.233 -3.411 -38.272 1.00 86.69 68 LEU A O 1
ATOM 503 N N . ARG A 1 69 ? 13.907 -1.723 -36.827 1.00 90.12 69 ARG A N 1
ATOM 504 C CA . ARG A 1 69 ? 13.851 -0.648 -37.830 1.00 90.12 69 ARG A CA 1
ATOM 505 C C . ARG A 1 69 ? 15.224 -0.087 -38.216 1.00 90.12 69 ARG A C 1
ATOM 507 O O . ARG A 1 69 ? 15.274 0.832 -39.029 1.00 90.12 69 ARG A O 1
ATOM 514 N N . GLY A 1 70 ? 16.315 -0.586 -37.629 1.00 87.62 70 GLY A N 1
ATOM 515 C CA . GLY A 1 70 ? 17.671 -0.068 -37.848 1.00 87.62 70 GLY A CA 1
ATOM 516 C C . GLY A 1 70 ? 17.894 1.350 -37.306 1.00 87.62 70 GLY A C 1
ATOM 517 O O . GLY A 1 70 ? 18.804 2.042 -37.745 1.00 87.62 70 GLY A O 1
ATOM 518 N N . GLN A 1 71 ? 17.042 1.808 -36.385 1.00 88.50 71 GLN A N 1
ATOM 519 C CA . GLN A 1 71 ? 17.115 3.135 -35.761 1.00 88.50 71 GLN A CA 1
ATOM 520 C C . GLN A 1 71 ? 17.977 3.138 -34.494 1.00 88.50 71 GLN A C 1
ATOM 522 O O . GLN A 1 71 ? 18.371 4.202 -34.023 1.00 88.50 71 GLN A O 1
ATOM 527 N N . ILE A 1 72 ? 18.231 1.959 -33.925 1.00 86.56 72 ILE A N 1
ATOM 528 C CA . ILE A 1 72 ? 19.062 1.758 -32.741 1.00 86.56 72 ILE A CA 1
ATOM 529 C C . ILE A 1 72 ? 20.086 0.674 -33.068 1.00 86.56 72 ILE A C 1
ATOM 531 O O . ILE A 1 72 ? 19.719 -0.427 -33.480 1.00 86.56 72 ILE A O 1
ATOM 535 N N . GLU A 1 73 ? 21.363 0.978 -32.851 1.00 89.06 73 GLU A N 1
ATOM 536 C CA . GLU A 1 73 ? 22.446 0.004 -32.989 1.00 89.06 73 GLU A CA 1
ATOM 537 C C . GLU A 1 73 ? 22.336 -1.097 -31.915 1.00 89.06 73 GLU A C 1
ATOM 539 O O . GLU A 1 73 ? 22.036 -0.798 -30.753 1.00 89.06 73 GLU A O 1
ATOM 544 N N . PRO A 1 74 ? 22.619 -2.376 -32.233 1.00 82.81 74 PRO A N 1
ATOM 545 C CA . PRO A 1 74 ? 22.473 -3.481 -31.280 1.00 82.81 74 PRO A CA 1
ATOM 546 C C . PRO A 1 74 ? 23.287 -3.324 -29.985 1.00 82.81 74 PRO A C 1
ATOM 548 O O . PRO A 1 74 ? 22.868 -3.797 -28.927 1.00 82.81 74 PRO A O 1
ATOM 551 N N . SER A 1 75 ? 24.440 -2.653 -30.046 1.00 85.69 75 SER A N 1
ATOM 552 C CA . SER A 1 75 ? 25.275 -2.354 -28.875 1.00 85.69 75 SER A CA 1
ATOM 553 C C . SER A 1 75 ? 24.615 -1.336 -27.940 1.00 85.69 75 SER A C 1
ATOM 555 O O . SER A 1 75 ? 24.619 -1.514 -26.721 1.00 85.69 75 SER A O 1
ATOM 557 N N . GLU A 1 76 ? 23.986 -0.306 -28.504 1.00 85.62 76 GLU A N 1
ATOM 558 C CA . GLU A 1 76 ? 23.262 0.725 -27.763 1.00 85.62 76 GLU A CA 1
ATOM 559 C C . GLU A 1 76 ? 21.952 0.184 -27.179 1.00 85.62 76 GLU A C 1
ATOM 561 O O . GLU A 1 76 ? 21.600 0.482 -26.035 1.00 85.62 76 GLU A O 1
ATOM 566 N N . ALA A 1 77 ? 21.256 -0.672 -27.928 1.00 85.94 77 ALA A N 1
ATOM 567 C CA . ALA A 1 77 ? 20.063 -1.357 -27.449 1.00 85.94 77 ALA A CA 1
ATOM 568 C C . ALA A 1 77 ? 20.349 -2.180 -26.191 1.00 85.94 77 ALA A C 1
ATOM 570 O O . ALA A 1 77 ? 19.561 -2.154 -25.247 1.00 85.94 77 ALA A O 1
ATOM 571 N N . ARG A 1 78 ? 21.500 -2.860 -26.146 1.00 85.88 78 ARG A N 1
ATOM 572 C CA . ARG A 1 78 ? 21.894 -3.681 -25.000 1.00 85.88 78 ARG A CA 1
ATOM 573 C C . ARG A 1 78 ? 22.110 -2.847 -23.742 1.00 85.88 78 ARG A C 1
ATOM 575 O O . ARG A 1 78 ? 21.512 -3.149 -22.719 1.00 85.88 78 ARG A O 1
ATOM 582 N N . ALA A 1 79 ? 22.836 -1.735 -23.852 1.00 88.56 79 ALA A N 1
ATOM 583 C CA . ALA A 1 79 ? 23.030 -0.811 -22.734 1.00 88.56 79 ALA A CA 1
ATOM 584 C C . ALA A 1 79 ? 21.703 -0.227 -22.210 1.00 88.56 79 ALA A C 1
ATOM 586 O O . ALA A 1 79 ? 21.506 -0.093 -21.002 1.00 88.56 79 ALA A O 1
ATOM 587 N N . ARG A 1 80 ? 20.764 0.098 -23.112 1.00 87.19 80 ARG A N 1
ATOM 588 C CA . ARG A 1 80 ? 19.435 0.606 -22.736 1.00 87.19 80 ARG A CA 1
ATOM 589 C C . ARG A 1 80 ? 18.571 -0.467 -22.068 1.00 87.19 80 ARG A C 1
ATOM 591 O O . ARG A 1 80 ? 17.886 -0.159 -21.096 1.00 87.19 80 ARG A O 1
ATOM 598 N N . LEU A 1 81 ? 18.608 -1.708 -22.556 1.00 87.25 81 LEU A N 1
ATOM 599 C CA . LEU A 1 81 ? 17.898 -2.834 -21.942 1.00 87.25 81 LEU A CA 1
ATOM 600 C C . LEU A 1 81 ? 18.463 -3.174 -20.559 1.00 87.25 81 LEU A C 1
ATOM 602 O O . LEU A 1 81 ? 17.680 -3.383 -19.638 1.00 87.25 81 LEU A O 1
ATOM 606 N N . ASP A 1 82 ? 19.786 -3.140 -20.387 1.00 87.88 82 ASP A N 1
ATOM 607 C CA . ASP A 1 82 ? 20.432 -3.377 -19.092 1.00 87.88 82 ASP A CA 1
ATOM 608 C C . ASP A 1 82 ? 20.017 -2.312 -18.060 1.00 87.88 82 ASP A C 1
ATOM 610 O O . ASP A 1 82 ? 19.673 -2.640 -16.925 1.00 87.88 82 ASP A O 1
ATOM 614 N N . ALA A 1 83 ? 19.940 -1.036 -18.458 1.00 86.81 83 ALA A N 1
ATOM 615 C CA . ALA A 1 83 ? 19.455 0.037 -17.585 1.00 86.81 83 ALA A CA 1
ATOM 616 C C . ALA A 1 83 ? 17.969 -0.126 -17.199 1.00 86.81 83 ALA A C 1
ATOM 618 O O . ALA A 1 83 ? 17.581 0.129 -16.052 1.00 86.81 83 ALA A O 1
ATOM 619 N N . ILE A 1 84 ? 17.128 -0.572 -18.140 1.00 86.62 84 ILE A N 1
ATOM 620 C CA . ILE A 1 84 ? 15.715 -0.879 -17.877 1.00 86.62 84 ILE A CA 1
ATOM 621 C C . ILE A 1 84 ? 15.598 -2.065 -16.908 1.00 86.62 84 ILE A C 1
ATOM 623 O O . ILE A 1 84 ? 14.803 -1.998 -15.969 1.00 86.62 84 ILE A O 1
ATOM 627 N N . GLN A 1 85 ? 16.420 -3.104 -17.082 1.00 83.94 85 GLN A N 1
ATOM 628 C CA . GLN A 1 85 ? 16.453 -4.272 -16.203 1.00 83.94 85 GLN A CA 1
ATOM 629 C C . GLN A 1 85 ? 16.878 -3.901 -14.777 1.00 83.94 85 GLN A C 1
ATOM 631 O O . GLN A 1 85 ? 16.212 -4.294 -13.825 1.00 83.94 85 GLN A O 1
ATOM 636 N N . MET A 1 86 ? 17.919 -3.078 -14.614 1.00 85.69 86 MET A N 1
ATOM 637 C CA . MET A 1 86 ? 18.334 -2.587 -13.293 1.00 85.69 86 MET A CA 1
ATOM 638 C C . MET A 1 86 ? 17.206 -1.824 -12.588 1.00 85.69 86 MET A C 1
ATOM 640 O O . MET A 1 86 ? 16.942 -2.043 -11.408 1.00 85.69 86 MET A O 1
ATOM 644 N N . THR A 1 87 ? 16.495 -0.969 -13.328 1.00 82.81 87 THR A N 1
ATOM 645 C CA . THR A 1 8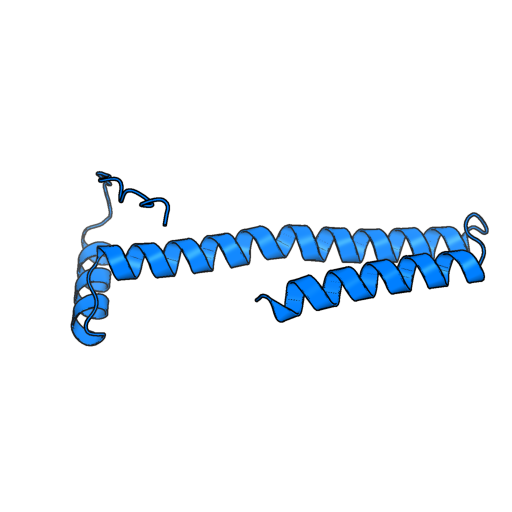7 ? 15.358 -0.205 -12.792 1.00 82.81 87 THR A CA 1
ATOM 646 C C . THR A 1 87 ? 14.203 -1.130 -12.378 1.00 82.81 87 THR A C 1
ATOM 648 O O . THR A 1 87 ? 13.558 -0.904 -11.354 1.00 82.81 87 THR A O 1
ATOM 651 N N . TYR A 1 88 ? 13.946 -2.193 -13.146 1.00 80.62 88 TYR A N 1
ATOM 652 C CA . TYR A 1 88 ? 12.944 -3.210 -12.815 1.00 80.62 88 TYR A CA 1
ATOM 653 C C . TYR A 1 88 ? 13.308 -3.998 -11.547 1.00 80.62 88 TYR A C 1
ATOM 655 O O . TYR A 1 88 ? 12.460 -4.198 -10.673 1.00 80.62 88 TYR A O 1
ATOM 663 N N . ASP A 1 89 ? 14.570 -4.400 -11.407 1.00 81.25 89 ASP A N 1
ATOM 664 C CA . ASP A 1 89 ? 15.061 -5.148 -10.246 1.00 81.25 89 ASP A CA 1
ATOM 665 C C . ASP A 1 89 ? 14.988 -4.314 -8.954 1.00 81.25 89 ASP A C 1
ATOM 667 O O . ASP A 1 89 ? 14.675 -4.834 -7.881 1.00 81.25 89 ASP A O 1
ATOM 671 N N . GLU A 1 90 ? 15.235 -3.005 -9.036 1.00 80.88 90 GLU A N 1
ATOM 672 C CA . GLU A 1 90 ? 15.094 -2.089 -7.898 1.00 80.88 90 GLU A CA 1
ATOM 673 C C . GLU A 1 90 ? 13.636 -1.901 -7.462 1.00 80.88 90 GLU A C 1
ATOM 675 O O . GLU A 1 90 ? 13.353 -1.830 -6.262 1.00 80.88 90 GLU A O 1
ATOM 680 N N . LEU A 1 91 ? 12.706 -1.840 -8.419 1.00 71.69 91 LEU A N 1
ATOM 681 C CA . LEU A 1 91 ? 11.273 -1.721 -8.143 1.00 71.69 91 LEU A CA 1
ATOM 682 C C . LEU A 1 91 ? 10.696 -3.006 -7.547 1.00 71.69 91 LEU A C 1
ATOM 684 O O . LEU A 1 91 ? 9.866 -2.941 -6.645 1.00 71.69 91 LEU A O 1
ATOM 688 N N . THR A 1 92 ? 11.153 -4.166 -8.014 1.00 69.88 92 THR A N 1
ATOM 689 C CA . THR A 1 92 ? 10.668 -5.470 -7.539 1.00 69.88 92 THR A CA 1
ATOM 690 C C . THR A 1 92 ? 11.306 -5.913 -6.221 1.00 69.88 92 THR A C 1
ATOM 692 O O . THR A 1 92 ? 10.660 -6.624 -5.462 1.00 69.88 92 THR A O 1
ATOM 695 N N . LYS A 1 93 ? 12.521 -5.456 -5.880 1.00 65.38 93 LYS A N 1
ATOM 696 C CA . LYS A 1 93 ? 13.139 -5.699 -4.556 1.00 65.38 93 LYS A CA 1
ATOM 697 C C . LYS A 1 93 ? 12.570 -4.849 -3.417 1.00 65.38 93 LYS A C 1
ATOM 699 O O . LYS A 1 93 ? 12.792 -5.186 -2.256 1.00 65.38 93 LYS A O 1
ATOM 704 N N . LYS A 1 94 ? 11.921 -3.722 -3.724 1.00 49.16 94 LYS A N 1
ATOM 705 C CA . LYS A 1 94 ? 11.292 -2.829 -2.732 1.00 49.16 94 LYS A CA 1
ATOM 706 C C . LYS A 1 94 ? 9.813 -3.144 -2.465 1.00 49.16 94 LYS A C 1
ATOM 708 O O . LYS A 1 94 ? 9.237 -2.491 -1.594 1.00 49.16 94 LYS A O 1
ATOM 713 N N . ALA A 1 95 ? 9.225 -4.080 -3.212 1.00 45.50 95 ALA A N 1
ATOM 714 C CA . ALA A 1 95 ? 7.836 -4.518 -3.079 1.00 45.50 95 ALA A CA 1
ATOM 715 C C . ALA A 1 95 ? 7.680 -5.648 -2.053 1.00 45.50 95 ALA A C 1
ATOM 717 O O . ALA A 1 95 ? 8.595 -6.498 -1.963 1.00 45.50 95 ALA A O 1
#

pLDDT: mean 85.59, std 11.98, range [45.5, 98.12]

Organism: NCBI:txid198431

Secondary structure (DSSP, 8-state):
--------------HHHHHHHHHHHHHTT--HHHHHHHHHHHHHHHHHHHHHHHHHHHHHHHHHHHHHTTSS-HHHHHHHHHHHHHHHHHHHHT-